Protein AF-B5RHY0-F1 (afdb_monomer)

Structure (mmCIF, N/CA/C/O backbone):
data_AF-B5RHY0-F1
#
_entry.id   AF-B5RHY0-F1
#
loop_
_atom_site.group_PDB
_atom_site.id
_atom_site.type_symbol
_atom_site.label_atom_id
_atom_site.label_alt_id
_atom_site.label_comp_id
_atom_site.label_asym_id
_atom_site.label_entity_id
_atom_site.label_seq_id
_atom_site.pdbx_PDB_ins_code
_atom_site.Cartn_x
_atom_site.Cartn_y
_atom_site.Cartn_z
_atom_site.occupancy
_atom_site.B_iso_or_equiv
_atom_site.auth_seq_id
_atom_site.auth_comp_id
_atom_site.auth_asym_id
_atom_site.auth_atom_id
_atom_site.pdbx_PDB_model_num
ATOM 1 N N . LEU A 1 1 ? 2.147 4.236 21.397 1.00 79.62 1 LEU A N 1
ATOM 2 C CA . LEU A 1 1 ? 3.603 4.449 21.192 1.00 79.62 1 LEU A CA 1
ATOM 3 C C . LEU A 1 1 ? 4.178 3.477 20.163 1.00 79.62 1 LEU A C 1
ATOM 5 O O . LEU A 1 1 ? 4.534 3.943 19.092 1.00 79.62 1 LEU A O 1
ATOM 9 N N . MET A 1 2 ? 4.166 2.158 20.403 1.00 87.94 2 MET A N 1
ATOM 10 C CA . MET A 1 2 ? 4.677 1.165 19.432 1.00 87.94 2 MET A CA 1
ATOM 11 C C . MET A 1 2 ? 3.970 1.210 18.061 1.00 87.94 2 MET A C 1
ATOM 13 O O . MET A 1 2 ? 4.620 1.162 17.020 1.00 87.94 2 MET A O 1
ATOM 17 N N . SER A 1 3 ? 2.645 1.379 18.041 1.00 90.44 3 SER A N 1
ATOM 18 C CA . SER A 1 3 ? 1.853 1.557 16.810 1.00 90.44 3 SER A CA 1
ATOM 19 C C . SER A 1 3 ? 2.207 2.830 16.027 1.00 90.44 3 SER A C 1
ATOM 21 O O . SER A 1 3 ? 2.279 2.818 14.803 1.00 90.44 3 SER A O 1
ATOM 23 N N . GLY A 1 4 ? 2.480 3.929 16.732 1.00 91.50 4 GLY A N 1
ATOM 24 C CA . GLY A 1 4 ? 2.918 5.183 16.114 1.00 91.50 4 GLY A CA 1
ATOM 25 C C . GLY A 1 4 ? 4.330 5.082 15.536 1.00 91.50 4 GLY A C 1
ATOM 26 O O . GLY A 1 4 ? 4.567 5.520 14.416 1.00 91.50 4 GLY A O 1
ATOM 27 N N . MET A 1 5 ? 5.252 4.436 16.259 1.00 93.31 5 MET A N 1
ATOM 28 C CA . MET A 1 5 ? 6.617 4.197 15.776 1.00 93.31 5 MET A CA 1
ATOM 29 C C . MET A 1 5 ? 6.640 3.293 14.540 1.00 93.31 5 MET A C 1
ATOM 31 O O . MET A 1 5 ? 7.335 3.598 13.577 1.00 93.31 5 MET A O 1
ATOM 35 N N . THR A 1 6 ? 5.851 2.215 14.533 1.00 93.44 6 THR A N 1
ATOM 36 C CA . THR A 1 6 ? 5.735 1.320 13.366 1.00 93.44 6 THR A CA 1
ATOM 37 C C . THR A 1 6 ? 5.139 2.034 12.158 1.00 93.44 6 THR A C 1
ATOM 39 O O . THR A 1 6 ? 5.680 1.904 11.062 1.00 93.44 6 THR A O 1
ATOM 42 N N . MET A 1 7 ? 4.095 2.848 12.352 1.00 95.44 7 MET A N 1
ATOM 43 C CA . MET A 1 7 ? 3.531 3.672 11.281 1.00 95.44 7 MET A CA 1
ATOM 44 C C . MET A 1 7 ? 4.568 4.616 10.676 1.00 95.44 7 MET A C 1
ATOM 46 O O . MET A 1 7 ? 4.729 4.664 9.456 1.00 95.44 7 MET A O 1
ATOM 50 N N . PHE A 1 8 ? 5.280 5.344 11.533 1.00 94.50 8 PHE A N 1
ATOM 51 C CA . PHE A 1 8 ? 6.266 6.329 11.116 1.00 94.50 8 PHE A CA 1
ATOM 52 C C . PHE A 1 8 ? 7.461 5.686 10.406 1.00 94.50 8 PHE A C 1
ATOM 54 O O . PHE A 1 8 ? 7.841 6.125 9.324 1.00 94.50 8 PHE A O 1
ATOM 61 N N . MET A 1 9 ? 8.017 4.610 10.967 1.00 94.88 9 MET A N 1
ATOM 62 C CA . MET A 1 9 ? 9.183 3.933 10.397 1.00 94.88 9 MET A CA 1
ATOM 63 C C . MET A 1 9 ? 8.857 3.256 9.062 1.00 94.88 9 MET A C 1
ATOM 65 O O . MET A 1 9 ? 9.655 3.331 8.131 1.00 94.88 9 MET A O 1
ATOM 69 N N . ALA A 1 10 ? 7.667 2.661 8.933 1.00 94.94 10 ALA A N 1
ATOM 70 C CA . ALA A 1 10 ? 7.203 2.106 7.665 1.00 94.94 10 ALA A CA 1
ATOM 71 C C . ALA A 1 10 ? 6.987 3.199 6.604 1.00 94.94 10 ALA A C 1
ATOM 73 O O . ALA A 1 10 ? 7.373 3.024 5.451 1.00 94.94 10 ALA A O 1
ATOM 74 N N . GLY A 1 11 ? 6.420 4.345 7.000 1.00 94.69 11 GLY A N 1
ATOM 75 C CA . GLY A 1 11 ? 6.247 5.503 6.121 1.00 94.69 11 GLY A CA 1
ATOM 76 C C . GLY A 1 11 ? 7.577 6.091 5.647 1.00 94.69 11 GLY A C 1
ATOM 77 O O . GLY A 1 11 ? 7.747 6.336 4.457 1.00 94.69 11 GLY A O 1
ATOM 78 N N . LEU A 1 12 ? 8.547 6.262 6.550 1.00 95.25 12 LEU A N 1
ATOM 79 C CA . LEU A 1 12 ? 9.895 6.707 6.194 1.00 95.25 12 LEU A CA 1
ATOM 80 C C . LEU A 1 12 ? 10.591 5.714 5.262 1.00 95.25 12 LEU A C 1
ATOM 82 O O . LEU A 1 12 ? 11.087 6.125 4.218 1.00 95.25 12 LEU A O 1
ATOM 86 N N . GLY A 1 13 ? 10.579 4.421 5.597 1.00 95.00 13 GLY A N 1
ATOM 87 C CA . GLY A 1 13 ? 11.201 3.378 4.780 1.00 95.00 13 GLY A CA 1
ATOM 88 C C . GLY A 1 13 ? 10.638 3.320 3.359 1.00 95.00 13 GLY A C 1
ATOM 89 O O . GLY A 1 13 ? 11.390 3.114 2.414 1.00 95.00 13 GLY A O 1
ATOM 90 N N . ALA A 1 14 ? 9.338 3.584 3.186 1.00 95.00 14 ALA A N 1
ATOM 91 C CA . ALA A 1 14 ? 8.704 3.581 1.869 1.00 95.00 14 ALA A CA 1
ATOM 92 C C . ALA A 1 14 ? 9.254 4.662 0.923 1.00 95.00 14 ALA A C 1
ATOM 94 O O . ALA A 1 14 ? 9.208 4.468 -0.286 1.00 95.00 14 ALA A O 1
ATOM 95 N N . ASN A 1 15 ? 9.785 5.774 1.449 1.00 93.25 15 ASN A N 1
ATOM 96 C CA . ASN A 1 15 ? 10.360 6.847 0.627 1.00 93.25 15 ASN A CA 1
ATOM 97 C C . ASN A 1 15 ? 11.732 6.489 0.037 1.00 93.25 15 ASN A C 1
ATOM 99 O O . ASN A 1 15 ? 12.165 7.127 -0.918 1.00 93.25 15 ASN A O 1
ATOM 103 N N . PHE A 1 16 ? 12.419 5.499 0.610 1.00 93.62 16 PHE A N 1
ATOM 104 C CA . PHE A 1 16 ? 13.758 5.083 0.184 1.00 93.62 16 PHE A CA 1
ATOM 105 C C . PHE A 1 16 ? 13.762 3.748 -0.570 1.00 93.62 16 PHE A C 1
ATOM 107 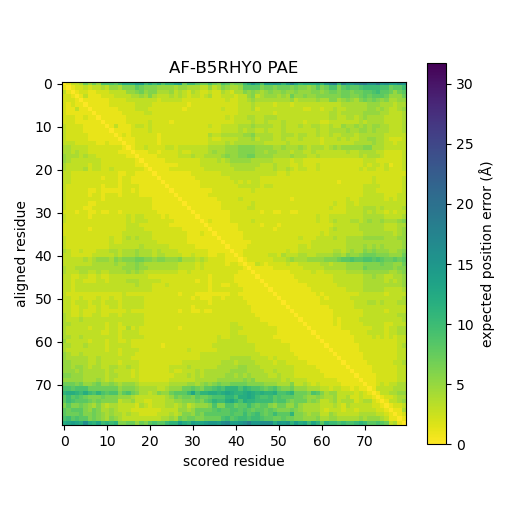O O . PHE A 1 16 ? 14.822 3.284 -0.986 1.00 93.62 16 PHE A O 1
ATOM 114 N N . GLU A 1 17 ? 12.596 3.129 -0.748 1.00 95.25 17 GLU A N 1
ATOM 115 C CA . GLU A 1 17 ? 12.442 1.906 -1.529 1.00 95.25 17 GLU A CA 1
ATOM 116 C C . GLU A 1 17 ? 12.087 2.220 -2.980 1.00 95.25 17 GLU A C 1
ATOM 118 O O . GLU A 1 17 ? 11.307 3.127 -3.266 1.00 95.25 17 GLU A O 1
ATOM 123 N N . PHE A 1 18 ? 12.641 1.426 -3.895 1.00 93.25 18 PHE A N 1
ATOM 124 C CA . PHE A 1 18 ? 12.401 1.555 -5.337 1.00 93.25 18 PHE A CA 1
ATOM 125 C C . PHE A 1 18 ? 11.596 0.383 -5.909 1.00 93.25 18 PHE A C 1
ATOM 127 O O . PHE A 1 18 ? 11.040 0.490 -6.998 1.00 93.25 18 PHE A O 1
ATOM 134 N N . ASP A 1 19 ? 11.471 -0.723 -5.173 1.00 93.88 19 ASP A N 1
ATOM 135 C CA . ASP A 1 19 ? 10.642 -1.848 -5.598 1.00 93.88 19 ASP A CA 1
ATOM 136 C C . ASP A 1 19 ? 9.158 -1.539 -5.363 1.00 93.88 19 ASP A C 1
ATOM 138 O O . ASP A 1 19 ? 8.699 -1.428 -4.219 1.00 93.88 19 ASP A O 1
ATOM 142 N N . LEU A 1 20 ? 8.365 -1.506 -6.439 1.00 92.69 20 LEU A N 1
ATOM 143 C CA . LEU A 1 20 ? 6.937 -1.171 -6.397 1.00 92.69 20 LEU A CA 1
ATOM 144 C C . LEU A 1 20 ? 6.164 -2.023 -5.375 1.00 92.69 20 LEU A C 1
ATOM 146 O O . LEU A 1 20 ? 5.362 -1.510 -4.593 1.00 92.69 20 LEU A O 1
ATOM 150 N N . LYS A 1 21 ? 6.439 -3.333 -5.319 1.00 92.56 21 LYS A N 1
ATOM 151 C CA . LYS A 1 21 ? 5.797 -4.247 -4.358 1.00 92.56 21 LYS A CA 1
ATOM 152 C C . LYS A 1 21 ? 6.169 -3.932 -2.906 1.00 92.56 21 LYS A C 1
ATOM 154 O O . LYS A 1 21 ? 5.299 -4.014 -2.038 1.00 92.56 21 LYS A O 1
ATOM 159 N N . LYS A 1 22 ? 7.427 -3.562 -2.628 1.00 93.44 22 LYS A N 1
ATOM 160 C CA . LYS A 1 22 ? 7.879 -3.218 -1.269 1.00 93.44 22 LYS A CA 1
ATOM 161 C C . LYS A 1 22 ? 7.285 -1.898 -0.800 1.00 93.44 22 LYS A C 1
ATOM 163 O O . LYS A 1 22 ? 6.845 -1.823 0.342 1.00 93.44 22 LYS A O 1
ATOM 168 N N . ILE A 1 23 ? 7.171 -0.903 -1.678 1.00 95.56 23 ILE A N 1
ATOM 169 C CA . ILE A 1 23 ? 6.496 0.369 -1.370 1.00 95.56 23 ILE A CA 1
ATOM 170 C C . ILE A 1 23 ? 5.030 0.112 -0.975 1.00 95.56 23 ILE A C 1
ATOM 172 O O . ILE A 1 23 ? 4.529 0.627 0.034 1.00 95.56 23 ILE A O 1
ATOM 176 N N . ILE A 1 24 ? 4.329 -0.747 -1.725 1.00 95.38 24 ILE A N 1
ATOM 177 C CA . ILE A 1 24 ? 2.942 -1.120 -1.409 1.00 95.38 24 ILE A CA 1
ATOM 178 C C . ILE A 1 24 ? 2.866 -1.895 -0.081 1.00 95.38 24 ILE A C 1
ATOM 180 O O . ILE A 1 24 ? 1.919 -1.683 0.681 1.00 95.38 24 ILE A O 1
ATOM 184 N N . ALA A 1 25 ? 3.850 -2.741 0.233 1.00 94.94 25 ALA A N 1
ATOM 185 C CA . ALA A 1 25 ? 3.925 -3.466 1.504 1.00 94.94 25 ALA A CA 1
ATOM 186 C C . ALA A 1 25 ? 4.244 -2.549 2.702 1.00 94.94 25 ALA A C 1
ATOM 188 O O . ALA A 1 25 ? 3.617 -2.646 3.751 1.00 94.94 25 ALA A O 1
ATOM 189 N N . LEU A 1 26 ? 5.154 -1.589 2.569 1.00 96.25 26 LEU A N 1
ATOM 190 C CA . LEU A 1 26 ? 5.454 -0.646 3.653 1.00 96.25 26 LEU A CA 1
ATOM 191 C C . LEU A 1 26 ? 4.256 0.255 3.965 1.00 96.25 26 LEU A C 1
ATOM 193 O O . LEU A 1 26 ? 3.974 0.559 5.123 1.00 96.25 26 LEU A O 1
ATOM 197 N N . SER A 1 27 ? 3.461 0.585 2.949 1.00 96.50 27 SER A N 1
ATOM 198 C CA . SER A 1 27 ? 2.196 1.283 3.161 1.00 96.50 27 SER A CA 1
ATOM 199 C C . SER A 1 27 ? 1.071 0.399 3.727 1.00 96.50 27 SER A C 1
ATOM 201 O O . SER A 1 27 ? 0.096 0.956 4.218 1.00 96.50 27 SER A O 1
ATOM 203 N N . THR A 1 28 ? 1.147 -0.945 3.702 1.00 96.44 28 THR A N 1
ATOM 204 C CA . THR A 1 28 ? 0.237 -1.779 4.526 1.00 96.44 28 THR A CA 1
ATOM 205 C C . THR A 1 28 ? 0.686 -1.792 5.979 1.00 96.44 28 THR A C 1
ATOM 207 O O . THR A 1 28 ? -0.151 -1.685 6.873 1.00 96.44 28 THR A O 1
ATOM 210 N N . LEU A 1 29 ? 1.996 -1.875 6.228 1.00 94.94 29 LEU A N 1
ATOM 211 C CA . LEU A 1 29 ? 2.556 -1.864 7.577 1.00 94.94 29 LEU A CA 1
ATOM 212 C C . LEU A 1 29 ? 2.211 -0.561 8.314 1.00 94.94 29 LEU A C 1
ATOM 214 O O . LEU A 1 29 ? 1.841 -0.603 9.488 1.00 94.94 29 LEU A O 1
ATOM 218 N N . SER A 1 30 ? 2.238 0.581 7.620 1.00 96.50 30 SER A N 1
ATOM 219 C CA . SER A 1 30 ? 1.845 1.857 8.222 1.00 96.50 30 SER A CA 1
ATOM 220 C C . SER A 1 30 ? 0.354 1.927 8.576 1.00 96.50 30 SER A C 1
ATOM 222 O O . SER A 1 30 ? -0.001 2.356 9.676 1.00 96.50 30 SER A O 1
ATOM 224 N N . GLN A 1 31 ? -0.520 1.428 7.698 1.00 95.44 31 GLN A N 1
ATOM 225 C CA . GLN A 1 31 ? -1.968 1.359 7.926 1.00 95.44 31 GLN A CA 1
ATOM 226 C C . GLN A 1 31 ? -2.344 0.359 9.027 1.00 95.44 31 GLN A C 1
ATOM 228 O O . GLN A 1 31 ? -3.250 0.620 9.815 1.00 95.44 31 GLN A O 1
ATOM 233 N N . LEU A 1 32 ? -1.622 -0.757 9.148 1.00 93.44 32 LEU A N 1
ATOM 234 C CA . LEU A 1 32 ? -1.774 -1.682 10.273 1.00 93.44 32 LEU A CA 1
ATOM 235 C C . LEU A 1 32 ? -1.359 -1.026 11.596 1.00 93.44 32 LEU A C 1
ATOM 237 O O . LEU A 1 32 ? -2.066 -1.175 12.591 1.00 93.44 32 LEU A O 1
ATOM 241 N N . GLY A 1 33 ? -0.280 -0.233 11.607 1.00 95.06 33 GLY A N 1
ATOM 242 C CA . GLY A 1 33 ? 0.080 0.605 12.757 1.00 95.06 33 GLY A CA 1
ATOM 243 C C . GLY A 1 33 ? -1.068 1.536 13.170 1.00 95.06 33 GLY A C 1
ATOM 244 O O . GLY A 1 33 ? -1.403 1.631 14.353 1.00 95.06 33 GLY A O 1
ATOM 245 N N . LEU A 1 34 ? -1.750 2.141 12.193 1.00 95.19 34 LEU A N 1
ATOM 246 C CA . LEU A 1 34 ? -2.935 2.972 12.421 1.00 95.19 34 LEU A CA 1
ATOM 247 C C . LEU A 1 34 ? -4.077 2.155 13.037 1.00 95.19 34 LEU A C 1
ATOM 249 O O . LEU A 1 34 ? -4.590 2.524 14.094 1.00 95.19 34 LEU A O 1
ATOM 253 N N . MET A 1 35 ? -4.429 1.009 12.452 1.00 96.12 35 MET A N 1
ATOM 254 C CA . MET A 1 35 ? -5.484 0.135 12.980 1.00 96.12 35 MET A CA 1
ATOM 255 C C . MET A 1 35 ? -5.201 -0.308 14.422 1.00 96.12 35 MET A C 1
ATOM 257 O O . MET A 1 35 ? -6.106 -0.288 15.257 1.00 96.12 35 MET A O 1
ATOM 261 N N . MET A 1 36 ? -3.944 -0.626 14.748 1.00 94.50 36 MET A N 1
ATOM 262 C CA . MET A 1 36 ? -3.533 -0.984 16.109 1.00 94.50 36 MET A CA 1
ATOM 263 C C . MET A 1 36 ? -3.668 0.185 17.091 1.00 94.50 36 MET A C 1
ATOM 265 O O . MET A 1 36 ? -4.050 -0.026 18.242 1.00 94.50 36 MET A O 1
ATOM 269 N N . SER A 1 37 ? -3.406 1.425 16.659 1.00 94.62 37 SER A N 1
ATOM 270 C CA . SER A 1 37 ? -3.669 2.602 17.499 1.00 94.62 37 SER A CA 1
ATOM 271 C C . SER A 1 37 ? -5.165 2.813 17.769 1.00 94.62 37 SER A C 1
ATOM 273 O O . SER A 1 37 ? -5.534 3.043 18.919 1.00 94.62 37 SER A O 1
ATOM 275 N N . ILE A 1 38 ? -6.035 2.629 16.769 1.00 94.75 38 ILE A N 1
ATOM 276 C CA . ILE A 1 38 ? -7.497 2.731 16.934 1.00 94.75 38 ILE A CA 1
ATOM 277 C C . ILE A 1 38 ? -8.015 1.662 17.907 1.00 94.75 38 ILE A C 1
ATOM 279 O O . ILE A 1 38 ? -8.824 1.960 18.788 1.00 94.75 38 ILE A O 1
ATOM 283 N N . LEU A 1 39 ? -7.517 0.428 17.784 1.00 94.25 39 LEU A N 1
ATOM 284 C CA . LEU A 1 39 ? -7.828 -0.666 18.708 1.00 94.25 39 LEU A CA 1
ATOM 285 C C . LEU A 1 39 ? -7.413 -0.333 20.144 1.00 94.25 39 LEU A C 1
ATOM 287 O O . LEU A 1 39 ? -8.200 -0.543 21.063 1.00 94.25 39 LEU A O 1
ATOM 291 N N . SER A 1 40 ? -6.226 0.252 20.337 1.00 93.38 40 SER A N 1
ATOM 292 C CA . SER A 1 40 ? -5.756 0.659 21.670 1.00 93.38 40 SER A CA 1
ATOM 293 C C . SER A 1 40 ? -6.602 1.765 22.311 1.00 93.38 40 SER A C 1
ATOM 295 O O . SER A 1 40 ? -6.640 1.865 23.532 1.00 93.38 40 SER A O 1
ATOM 297 N N . MET A 1 41 ? -7.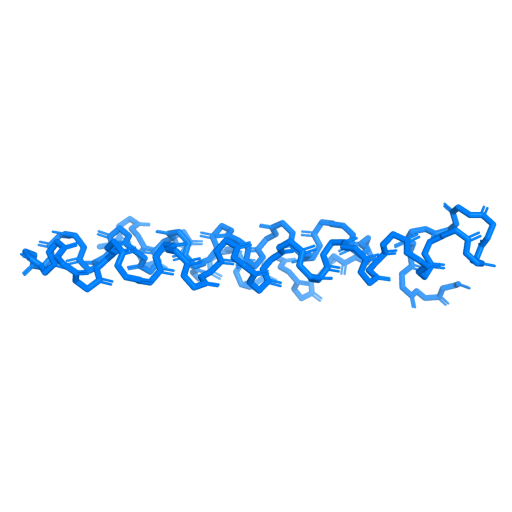317 2.557 21.503 1.00 93.62 41 MET A N 1
ATOM 298 C CA . MET A 1 41 ? -8.267 3.576 21.966 1.00 93.62 41 MET A CA 1
ATOM 299 C C . MET A 1 41 ? -9.680 3.018 22.227 1.00 93.62 41 MET A C 1
ATOM 301 O O . MET A 1 41 ? -10.563 3.769 22.627 1.00 93.62 41 MET A O 1
ATOM 305 N N . GLY A 1 42 ? -9.917 1.718 22.002 1.00 94.00 42 GLY A N 1
ATOM 306 C CA . GLY A 1 42 ? -11.196 1.047 22.270 1.00 94.00 42 GLY A CA 1
ATOM 307 C C . GLY A 1 42 ? -12.212 1.077 21.119 1.00 94.00 42 GLY A C 1
ATOM 308 O O . GLY A 1 42 ? -13.302 0.518 21.247 1.00 94.00 42 GLY A O 1
ATOM 309 N N . PHE A 1 43 ? -11.881 1.664 19.964 1.00 95.44 43 PHE A N 1
ATOM 310 C CA . PHE A 1 43 ? -12.802 1.807 18.827 1.00 95.44 43 PHE A CA 1
ATOM 311 C C . PHE A 1 43 ? -12.770 0.600 17.870 1.00 95.44 43 PHE A C 1
ATOM 313 O O . PHE A 1 43 ? -12.437 0.715 16.689 1.00 95.44 43 PHE A O 1
ATOM 320 N N . TYR A 1 44 ? -13.160 -0.581 18.356 1.00 95.06 44 TYR A N 1
ATOM 321 C CA . TYR A 1 44 ? -13.076 -1.838 17.593 1.00 95.06 44 TYR A CA 1
ATOM 322 C C . TYR A 1 44 ? -13.895 -1.843 16.285 1.00 95.06 44 TYR A C 1
ATOM 324 O O . TYR A 1 44 ? -13.418 -2.347 15.269 1.00 95.06 44 TYR A O 1
ATOM 332 N N . LYS A 1 45 ? -15.097 -1.242 16.264 1.00 96.06 45 LYS A N 1
ATOM 333 C CA . LYS A 1 45 ? -15.930 -1.166 15.044 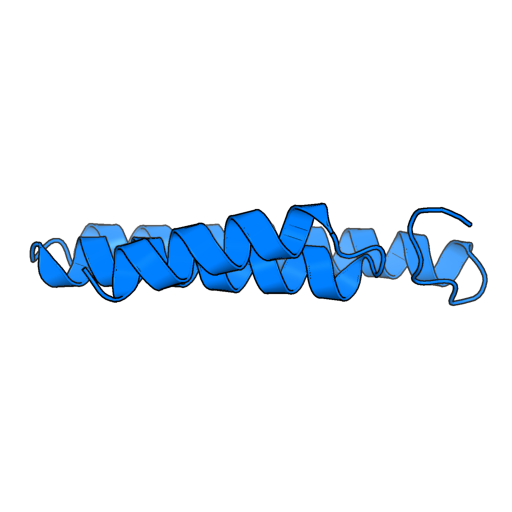1.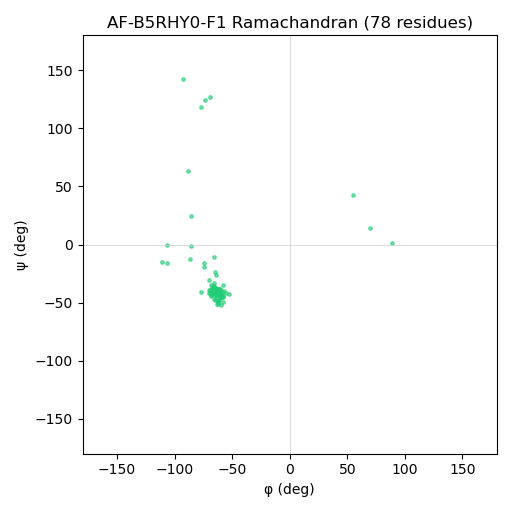00 96.06 45 LYS A CA 1
ATOM 334 C C . LYS A 1 45 ? -15.252 -0.356 13.937 1.00 96.06 45 LYS A C 1
ATOM 336 O O . LYS A 1 45 ? -15.296 -0.754 12.777 1.00 96.06 45 LYS A O 1
ATOM 341 N N . LEU A 1 46 ? -14.603 0.752 14.305 1.00 95.69 46 LEU A N 1
ATOM 342 C CA . LEU A 1 46 ? -13.875 1.605 13.366 1.00 95.69 46 LEU A CA 1
ATOM 343 C C . LEU A 1 46 ? -12.639 0.883 12.818 1.00 95.69 46 LEU A C 1
ATOM 345 O O . LEU A 1 46 ? -12.411 0.908 11.612 1.00 95.69 46 LEU A O 1
ATOM 349 N N . ALA A 1 47 ? -11.884 0.193 13.680 1.00 96.56 47 ALA A N 1
ATOM 350 C CA . AL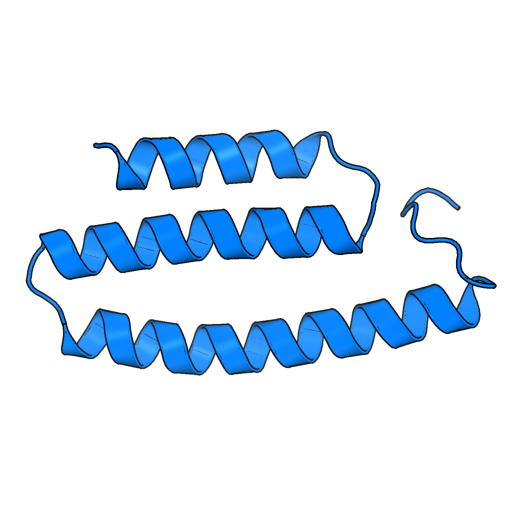A A 1 47 ? -10.730 -0.598 13.258 1.00 96.56 47 ALA A CA 1
ATOM 351 C C . ALA A 1 47 ? -11.125 -1.711 12.271 1.00 96.56 47 ALA A C 1
ATOM 353 O O . ALA A 1 47 ? -10.450 -1.903 11.262 1.00 96.56 47 ALA A O 1
ATOM 354 N N . PHE A 1 48 ? -12.246 -2.400 12.512 1.00 95.25 48 PHE A N 1
ATOM 355 C CA . PHE A 1 48 ? -12.754 -3.437 11.610 1.00 95.25 48 PHE A CA 1
ATOM 356 C C . PHE A 1 48 ? -13.245 -2.874 10.270 1.00 95.25 48 PHE A C 1
ATOM 358 O O . PHE A 1 48 ? -12.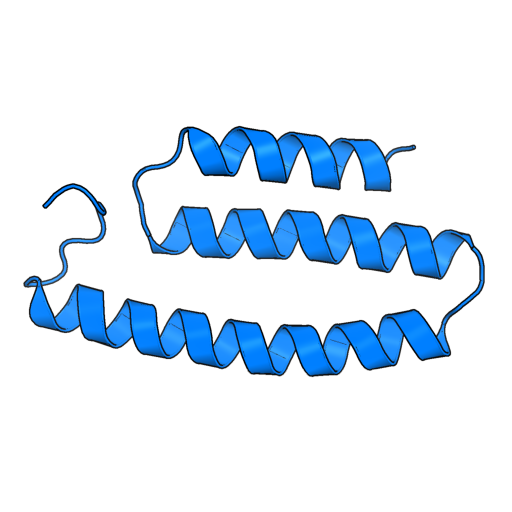904 -3.403 9.213 1.00 95.25 48 PHE A O 1
ATOM 365 N N . PHE A 1 49 ? -13.999 -1.771 10.294 1.00 97.00 49 PHE A N 1
ATOM 366 C CA . PHE A 1 49 ? -14.407 -1.081 9.070 1.00 97.00 49 PHE A CA 1
ATOM 367 C C . PHE A 1 49 ? -13.190 -0.644 8.242 1.00 97.00 49 PHE A C 1
ATOM 369 O O . PHE A 1 49 ? -13.135 -0.887 7.038 1.00 97.00 49 PHE A O 1
ATOM 376 N N . HIS A 1 50 ? -12.183 -0.068 8.900 1.00 96.50 50 HIS A N 1
ATOM 377 C CA . HIS A 1 50 ? -10.937 0.342 8.262 1.00 96.50 50 HIS A CA 1
ATOM 378 C C . HIS A 1 50 ? -10.152 -0.850 7.690 1.00 96.50 50 HIS A C 1
ATOM 380 O O . HIS A 1 50 ? -9.576 -0.746 6.612 1.00 96.50 50 HIS A O 1
ATOM 386 N N . LEU A 1 51 ? -10.143 -2.003 8.370 1.00 96.50 51 LEU A N 1
ATOM 387 C CA . LEU A 1 51 ? -9.517 -3.229 7.866 1.00 96.50 51 LEU A CA 1
ATOM 388 C C . LEU A 1 51 ? -10.146 -3.693 6.545 1.00 96.50 51 LEU A C 1
ATOM 390 O O . LEU A 1 51 ? -9.418 -4.007 5.603 1.00 96.50 51 LEU A O 1
ATOM 394 N N . LEU A 1 52 ? -11.479 -3.707 6.464 1.00 97.38 52 LEU A N 1
ATOM 395 C CA . LEU A 1 52 ? -12.219 -4.110 5.264 1.00 97.38 52 LEU A CA 1
ATOM 396 C C . LEU A 1 52 ? -11.929 -3.189 4.076 1.00 97.38 52 LEU A C 1
ATOM 398 O O . LEU A 1 52 ? -11.589 -3.665 2.992 1.00 97.38 52 LEU A O 1
ATOM 402 N N . THR A 1 53 ? -12.023 -1.873 4.275 1.00 97.25 53 THR A N 1
ATOM 403 C CA . THR A 1 53 ? -11.751 -0.905 3.205 1.00 97.25 53 THR A CA 1
ATOM 404 C C . THR A 1 53 ? -10.289 -0.965 2.772 1.00 97.25 53 THR A C 1
ATOM 406 O O . THR A 1 53 ? -10.004 -1.027 1.576 1.00 97.25 53 THR A O 1
ATOM 409 N N . HIS A 1 54 ? -9.356 -1.047 3.724 1.00 96.56 54 HIS A N 1
ATOM 410 C CA . HIS A 1 54 ? -7.933 -1.209 3.443 1.00 96.56 54 HIS A CA 1
ATOM 411 C C . HIS A 1 54 ? -7.644 -2.466 2.614 1.00 96.56 54 HIS A C 1
ATOM 413 O O . HIS A 1 54 ? -6.884 -2.387 1.650 1.00 96.56 54 HIS A O 1
ATOM 419 N N . ALA A 1 55 ? -8.256 -3.608 2.945 1.00 95.31 55 ALA A N 1
ATOM 420 C CA . ALA A 1 55 ? -8.072 -4.849 2.195 1.00 95.31 55 ALA A CA 1
ATOM 421 C C . ALA A 1 55 ? -8.516 -4.705 0.729 1.00 95.31 55 ALA A C 1
ATOM 423 O O . ALA A 1 55 ? -7.778 -5.100 -0.173 1.00 95.31 55 ALA A O 1
ATOM 424 N N . LEU A 1 56 ? -9.670 -4.074 0.486 1.00 97.25 56 LEU A N 1
ATOM 425 C CA . LEU A 1 56 ? -10.182 -3.829 -0.865 1.00 97.25 56 LEU A CA 1
ATOM 426 C C . LEU A 1 56 ? -9.251 -2.916 -1.674 1.00 97.25 56 LEU A C 1
ATOM 428 O O . LEU A 1 56 ? -8.835 -3.274 -2.777 1.00 97.25 56 LEU A O 1
ATOM 432 N N . PHE A 1 57 ? -8.862 -1.765 -1.118 1.00 96.06 57 PHE A N 1
ATOM 433 C CA . PHE A 1 57 ? -7.967 -0.833 -1.811 1.00 96.06 57 PHE A CA 1
ATOM 434 C C . PHE A 1 57 ? -6.577 -1.424 -2.053 1.00 96.06 57 PHE A C 1
ATOM 436 O O . PHE A 1 57 ? -5.986 -1.207 -3.111 1.00 96.06 57 PHE A O 1
ATOM 443 N N . LYS A 1 58 ? -6.045 -2.207 -1.110 1.00 93.31 58 LYS A N 1
ATOM 444 C CA . LYS A 1 58 ? -4.748 -2.864 -1.291 1.00 93.31 58 LYS A CA 1
ATOM 445 C C . LYS A 1 58 ? -4.787 -3.964 -2.337 1.00 93.31 58 LYS A C 1
ATOM 447 O O . LYS A 1 58 ? -3.844 -4.045 -3.119 1.00 93.31 58 LYS A O 1
ATOM 452 N N . ALA A 1 59 ? -5.856 -4.756 -2.402 1.00 94.75 59 ALA A N 1
ATOM 453 C CA . ALA A 1 59 ? -6.025 -5.746 -3.462 1.00 94.75 59 ALA A CA 1
ATOM 454 C C . ALA A 1 59 ? -6.018 -5.082 -4.851 1.00 94.75 59 ALA A C 1
ATOM 456 O O . ALA A 1 59 ? -5.313 -5.544 -5.747 1.00 94.75 59 ALA A O 1
ATOM 457 N N . LEU A 1 60 ? -6.713 -3.948 -4.997 1.00 96.62 60 LEU A N 1
ATOM 458 C CA . LEU A 1 60 ? -6.701 -3.149 -6.226 1.00 96.62 60 LEU A CA 1
ATOM 459 C C . LEU A 1 60 ? -5.293 -2.634 -6.563 1.00 96.62 60 LEU A C 1
ATOM 461 O O . LEU A 1 60 ? -4.833 -2.812 -7.687 1.00 96.62 60 LEU A O 1
ATOM 465 N N . LEU A 1 61 ? -4.570 -2.061 -5.593 1.00 94.19 61 LEU A N 1
ATOM 466 C CA . LEU A 1 61 ? -3.201 -1.571 -5.811 1.00 94.19 61 LEU A CA 1
ATOM 467 C C . LEU A 1 61 ? -2.234 -2.686 -6.224 1.00 94.19 61 LEU A C 1
ATOM 469 O O . LEU A 1 61 ? -1.418 -2.480 -7.120 1.00 94.19 61 LEU A O 1
ATOM 473 N N . PHE A 1 62 ? -2.333 -3.869 -5.614 1.00 94.19 62 PHE A N 1
ATOM 474 C CA . PHE A 1 62 ? -1.514 -5.020 -5.999 1.00 94.19 62 PHE A CA 1
ATOM 475 C C . PHE A 1 62 ? -1.865 -5.546 -7.393 1.00 94.19 62 PHE A C 1
ATOM 477 O O . PHE A 1 62 ? -0.957 -5.931 -8.129 1.00 94.19 62 PHE A O 1
ATOM 484 N N . MET A 1 63 ? -3.142 -5.528 -7.785 1.00 95.00 63 MET A N 1
ATOM 485 C CA . MET A 1 63 ? -3.555 -5.888 -9.143 1.00 95.00 63 MET A CA 1
ATOM 486 C C . MET A 1 63 ? -3.007 -4.887 -10.170 1.00 95.00 63 MET A C 1
ATOM 488 O O . MET A 1 63 ? -2.382 -5.303 -11.144 1.00 95.00 63 MET A O 1
ATOM 492 N N . CYS A 1 64 ? -3.150 -3.580 -9.925 1.00 94.19 64 CYS A N 1
ATOM 493 C CA . CYS A 1 64 ? -2.597 -2.535 -10.792 1.00 94.19 64 CYS A CA 1
ATOM 494 C C . CYS A 1 64 ? -1.070 -2.643 -10.910 1.00 94.19 64 CYS A C 1
ATOM 496 O O . CYS A 1 64 ? -0.531 -2.617 -12.015 1.00 94.19 64 CYS A O 1
ATOM 498 N N . ALA A 1 65 ? -0.369 -2.838 -9.790 1.00 93.75 65 ALA A N 1
ATOM 499 C CA . ALA A 1 65 ? 1.073 -3.064 -9.788 1.00 93.75 65 ALA A CA 1
ATOM 500 C C . ALA A 1 65 ? 1.460 -4.337 -10.552 1.00 93.75 65 ALA A C 1
ATOM 502 O O . ALA A 1 65 ? 2.453 -4.340 -11.273 1.00 93.75 65 ALA A O 1
ATOM 503 N N . GLY A 1 66 ? 0.666 -5.405 -10.441 1.00 93.94 66 GLY A N 1
ATOM 504 C CA . GLY A 1 66 ? 0.857 -6.636 -11.205 1.00 93.94 66 GLY A CA 1
ATOM 505 C C . GLY A 1 66 ? 0.784 -6.408 -12.715 1.00 93.94 66 GLY A C 1
ATOM 506 O O . GLY A 1 66 ? 1.648 -6.894 -13.440 1.00 93.94 66 GLY A O 1
ATOM 507 N N . VAL A 1 67 ? -0.187 -5.616 -13.179 1.00 94.56 67 VAL A N 1
ATOM 508 C CA . VAL A 1 67 ? -0.313 -5.233 -14.595 1.00 94.56 67 VAL A CA 1
ATOM 509 C C . VAL A 1 67 ? 0.892 -4.410 -15.055 1.00 94.56 67 VAL A C 1
ATOM 511 O O . VAL A 1 67 ? 1.435 -4.680 -16.123 1.00 94.56 67 VAL A O 1
ATOM 514 N N . ILE A 1 68 ? 1.349 -3.443 -14.252 1.00 92.44 68 ILE A N 1
ATOM 515 C CA . ILE A 1 68 ? 2.533 -2.628 -14.575 1.00 92.44 68 ILE A CA 1
ATOM 516 C C . ILE A 1 68 ? 3.768 -3.523 -14.726 1.00 92.44 68 ILE A C 1
ATOM 518 O O . ILE A 1 68 ? 4.405 -3.501 -15.773 1.00 92.44 68 ILE A O 1
ATOM 522 N N . ILE A 1 69 ? 4.040 -4.374 -13.733 1.00 93.19 69 ILE A N 1
ATOM 523 C CA . ILE A 1 69 ? 5.202 -5.278 -13.719 1.00 93.19 69 ILE A CA 1
ATOM 524 C C . ILE A 1 69 ? 5.158 -6.265 -14.892 1.00 93.19 69 ILE A C 1
ATOM 526 O O . ILE A 1 69 ? 6.187 -6.587 -15.482 1.00 93.19 69 ILE A O 1
ATOM 530 N N . HIS A 1 70 ? 3.971 -6.760 -15.248 1.00 93.00 70 HIS A N 1
ATOM 531 C CA . HIS A 1 70 ? 3.825 -7.656 -16.390 1.00 93.00 70 HIS A CA 1
ATOM 532 C C . HIS A 1 70 ? 4.171 -6.951 -17.710 1.00 93.00 70 HIS A C 1
ATOM 534 O O . HIS A 1 70 ? 4.901 -7.502 -18.534 1.00 93.00 70 HIS A O 1
ATOM 540 N N . ASN A 1 71 ? 3.712 -5.709 -17.885 1.00 90.44 71 ASN A N 1
ATOM 541 C CA . ASN A 1 71 ? 3.982 -4.916 -19.084 1.00 90.44 71 ASN A CA 1
ATOM 542 C C . ASN A 1 71 ? 5.452 -4.472 -19.193 1.00 90.44 71 ASN A C 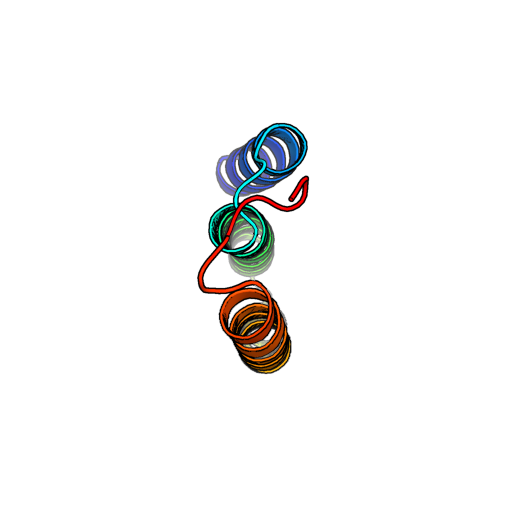1
ATOM 544 O O . ASN A 1 71 ? 5.981 -4.389 -20.300 1.00 90.44 71 ASN A O 1
ATOM 548 N N . THR A 1 72 ? 6.146 -4.255 -18.073 1.00 89.25 72 THR A N 1
ATOM 549 C CA . THR A 1 72 ? 7.574 -3.883 -18.030 1.00 89.25 72 THR A CA 1
ATOM 550 C C . THR A 1 72 ? 8.520 -5.092 -18.078 1.00 89.25 72 THR A C 1
ATOM 552 O O . THR A 1 72 ? 9.661 -5.022 -17.627 1.00 89.25 72 THR A O 1
ATOM 555 N N . LYS A 1 73 ? 8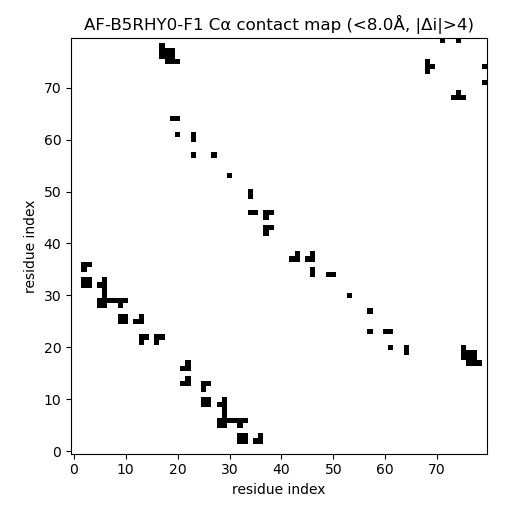.079 -6.233 -18.632 1.00 89.25 73 LYS A N 1
ATOM 556 C CA . LYS A 1 73 ? 8.871 -7.479 -18.729 1.00 89.25 73 LYS A CA 1
ATOM 557 C C . LYS A 1 73 ? 9.400 -7.967 -17.369 1.00 89.25 73 LYS A C 1
ATOM 559 O O . LYS A 1 73 ? 10.536 -8.426 -17.268 1.00 89.25 73 LYS A O 1
ATOM 564 N N . ASN A 1 74 ? 8.562 -7.912 -16.336 1.00 86.81 74 ASN A N 1
ATOM 565 C CA . ASN A 1 74 ? 8.876 -8.264 -14.946 1.00 86.81 74 ASN A CA 1
ATOM 566 C C . ASN A 1 74 ? 9.829 -7.301 -14.213 1.00 86.81 74 ASN A C 1
ATOM 568 O O . ASN A 1 74 ? 10.298 -7.650 -13.125 1.00 86.81 74 ASN A O 1
ATOM 572 N N . ALA A 1 75 ? 10.083 -6.095 -14.734 1.00 89.12 75 ALA A N 1
ATOM 573 C CA . ALA A 1 75 ? 10.780 -5.061 -13.973 1.00 89.12 75 ALA A CA 1
ATOM 574 C C . ALA A 1 75 ? 9.889 -4.554 -12.824 1.00 89.12 75 ALA A C 1
ATOM 576 O O . ALA A 1 75 ? 8.727 -4.198 -13.022 1.00 89.12 75 ALA A O 1
ATOM 577 N N . GLN A 1 76 ? 10.426 -4.580 -11.603 1.00 90.38 76 GLN A N 1
ATOM 578 C CA . GLN A 1 76 ? 9.718 -4.158 -10.384 1.00 90.38 76 GLN A CA 1
ATOM 579 C C . GLN A 1 76 ? 10.200 -2.811 -9.845 1.00 90.38 76 GLN A C 1
ATOM 581 O O . GLN A 1 76 ? 9.522 -2.222 -9.001 1.00 90.38 76 GLN A O 1
ATOM 586 N N . ASP A 1 77 ? 11.360 -2.358 -10.314 1.00 90.75 77 ASP A N 1
ATOM 587 C CA . ASP A 1 77 ? 11.951 -1.080 -9.951 1.00 90.75 77 ASP A CA 1
ATOM 588 C C . ASP A 1 77 ? 11.171 0.037 -10.646 1.00 90.75 77 ASP A C 1
ATOM 590 O O . ASP A 1 77 ? 11.029 0.029 -11.861 1.00 90.75 77 ASP A O 1
ATOM 594 N N . ILE A 1 78 ? 10.663 1.003 -9.885 1.00 89.62 78 ILE A N 1
ATOM 595 C CA . ILE A 1 78 ? 9.864 2.116 -10.420 1.00 89.62 78 ILE A CA 1
ATOM 596 C C . ILE A 1 78 ? 10.650 3.061 -11.343 1.00 89.62 78 ILE A C 1
ATOM 598 O 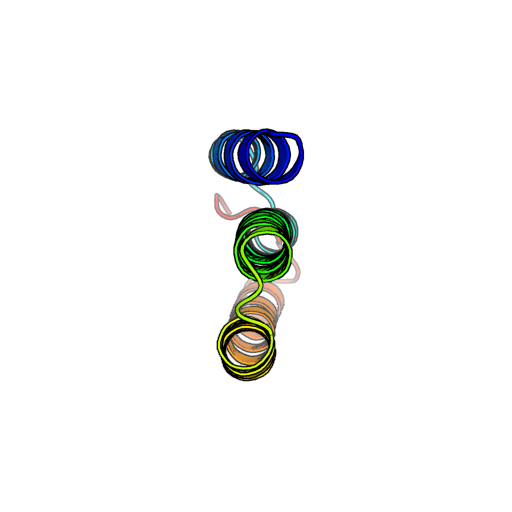O . ILE A 1 78 ? 10.055 3.943 -11.959 1.00 89.62 78 ILE A O 1
ATOM 602 N N . ARG A 1 79 ? 11.980 2.937 -11.396 1.00 87.19 79 ARG A N 1
ATOM 603 C CA . ARG A 1 79 ? 12.856 3.789 -12.211 1.00 87.19 79 ARG A CA 1
ATOM 604 C C . ARG A 1 79 ? 13.020 3.293 -13.650 1.00 87.19 79 ARG A C 1
ATOM 606 O O . ARG A 1 79 ? 13.555 4.049 -14.460 1.00 87.19 79 ARG A O 1
ATOM 613 N N . PHE A 1 80 ? 12.605 2.061 -13.956 1.00 66.88 80 PHE A N 1
ATOM 614 C CA . PHE A 1 80 ? 12.827 1.386 -15.240 1.00 66.88 80 PHE A CA 1
ATOM 615 C C . PHE A 1 80 ? 11.551 0.705 -15.744 1.00 66.88 80 PHE A C 1
ATOM 617 O O . PHE A 1 80 ? 11.351 0.706 -16.978 1.00 66.88 80 PHE A O 1
#

Organism: Aedes albopictus (NCBI:txid7160)

pLDDT: mean 93.52, std 4.12, range [66.88, 97.38]

Nearest PDB structures (foldseek):
  7a24-assembly1_N  TM=8.128E-01  e=9.271E-01  Brassica oleracea
  8e9g-assembly1_J  TM=8.892E-01  e=1.941E+00  Mycolicibacterium smegmatis MC2 155
  7d3u-assembly1_A  TM=8.334E-01  e=1.517E+00  Dietzia sp. DQ12-45-1b
  8gym-assembly1_n6  TM=7.986E-01  e=3.592E+00  Tetrahymena thermophila SB210
  7vbl-assembly1_m  TM=8.930E-01  e=6.650E+00  Sus scrofa

Sequence (80 aa):
LMSGMTMFMAGLGANFEFDLKKIIALSTLSQLGLMMSILSMGFYKLAFFHLLTHALFKALLFMCAGVIIHNTKNAQDIRF

Radius of gyration: 14.51 Å; Cα contacts (8 Å, |Δi|>4): 68; chains: 1; bounding box: 30×15×41 Å

Solvent-accessible surface area (backbone atoms only — not comparable to full-atom values): 4213 Å² total; per-residue (Å²): 106,72,32,57,50,45,20,50,52,24,53,56,53,32,75,77,50,54,40,52,69,56,32,56,48,25,55,47,48,21,51,49,15,49,38,51,46,37,43,74,72,68,41,54,71,59,29,52,54,49,51,55,54,49,52,55,56,48,51,51,52,52,51,56,50,49,53,52,21,59,73,52,78,66,46,49,45,76,90,112

Secondary structure (DSSP, 8-state):
-HHHHHHHHHHHHHTS--BHHHHHHHHHHHHHHHHHHHHHTT-HHHHHHHHHHHHHHHHHHHHHHHHHHHHTTT--BTT-

InterPro domains:
  IPR001750 NADH:quinone oxidoreductase/Mrp antiporter, transmembrane domain [PF00361] (2-79)
  IPR003945 NADH-quinone oxidoreductase, chain 5-like [PTHR42829] (2-79)

Foldseek 3Di:
DVLCVQLVVLVVVLVVDQFLVSNLVSVVSNLVSVLVVCVVVVNPVVSVVSVVVSVVVSVVSVVVLVVVCVVVVNDRGNVD

Mean predicted aligned error: 3.13 Å